Protein AF-A0A1I7XUH9-F1 (afdb_monomer)

pLDDT: mean 84.62, std 8.93, range [56.56, 96.31]

Radius of gyration: 14.44 Å; Cα contacts (8 Å, |Δi|>4): 58; chains: 1; bounding box: 27×31×42 Å

Nearest PDB structures (foldseek):
  4mdb-assembly1_A  TM=6.003E-01  e=2.841E-02  Drosophila mauritiana
  2f7t-assembly1_A-2  TM=6.149E-01  e=3.931E-02  Drosophila mauritiana
  3hot-assembly1_B  TM=6.064E-01  e=1.639E-01  Drosophila mauritiana
  5ejk-assembly1_C  TM=5.503E-01  e=1.396E+00  Rous sarcoma virus - Prague C
  6qbv-assembly2_D  TM=5.306E-01  e=6.628E+00  Human T-lymphotropic virus 2

Sequence (87 aa):
MKVNRYEKAKKFLSIVRQDRVLIVVPQASKHFESQNWTFQQSWAPIHGAKTTTELWREGIPDFWGKGIWPSNSSGQNPMDFAIWSIL

Secondary structure (DSSP, 8-state):
----HHHHHHHHHHHHHHHIIIIIHHHHHHHHTTS--EE-----TTTTSHHHHHHHHTTSSEE--TTTSPTT-TTT-HIIIIITT--

Foldseek 3Di:
DDDDPVNVLVVVLVVLLCCVVPPVQVVCCVPQVPHADEAEDDCDPSCVDPSNVVSCVPDHRHYDHPVNDDPPPLVPPCCNNPVVVVD

Structure (mmCIF, N/CA/C/O backbone):
data_AF-A0A1I7XUH9-F1
#
_entry.id   AF-A0A1I7XUH9-F1
#
loop_
_atom_site.group_PDB
_atom_site.id
_atom_site.type_symbol
_atom_site.label_atom_id
_atom_site.label_alt_id
_atom_site.label_comp_id
_atom_site.label_asym_id
_atom_site.label_entity_id
_atom_site.label_seq_id
_atom_site.pdbx_PDB_ins_code
_atom_site.Cartn_x
_atom_site.Cartn_y
_atom_site.Cartn_z
_atom_site.occupancy
_atom_site.B_iso_or_equiv
_atom_site.auth_seq_id
_atom_site.auth_comp_id
_atom_site.auth_asym_id
_atom_site.auth_atom_id
_atom_site.pdbx_PDB_model_num
ATOM 1 N N . MET A 1 1 ? 6.763 15.663 -27.326 1.00 56.56 1 MET A N 1
ATOM 2 C CA . MET A 1 1 ? 7.786 15.881 -26.275 1.00 56.56 1 MET A CA 1
ATOM 3 C C . MET A 1 1 ? 7.848 14.624 -25.403 1.00 56.56 1 MET A C 1
ATOM 5 O O . MET A 1 1 ? 6.828 14.264 -24.830 1.00 56.56 1 MET A O 1
ATOM 9 N N . LYS A 1 2 ? 8.963 13.872 -25.384 1.00 60.81 2 LYS A N 1
ATOM 10 C CA . LYS A 1 2 ? 9.079 12.648 -24.561 1.00 60.81 2 LYS A CA 1
ATOM 11 C C . LYS A 1 2 ? 9.358 13.057 -23.113 1.00 60.81 2 LYS A C 1
ATOM 13 O O . LYS A 1 2 ? 10.419 13.602 -22.831 1.00 60.81 2 LYS A O 1
ATOM 18 N N . VAL A 1 3 ? 8.414 12.805 -22.210 1.00 69.38 3 VAL A N 1
ATOM 19 C CA . VAL A 1 3 ? 8.639 12.969 -20.766 1.00 69.38 3 VAL A CA 1
ATOM 20 C C . VAL A 1 3 ? 9.730 11.983 -20.346 1.00 69.38 3 VAL A C 1
ATOM 22 O O . VAL A 1 3 ? 9.640 10.794 -20.662 1.00 69.38 3 VAL A O 1
ATOM 25 N N . ASN A 1 4 ? 10.781 12.466 -19.678 1.00 86.69 4 ASN A N 1
ATOM 26 C CA . ASN A 1 4 ? 11.878 11.596 -19.261 1.00 86.69 4 ASN A CA 1
ATOM 27 C C . ASN A 1 4 ? 11.421 10.653 -18.121 1.00 86.69 4 ASN A C 1
ATOM 29 O O . ASN A 1 4 ? 10.436 10.902 -17.420 1.00 86.69 4 ASN A O 1
ATOM 33 N N . ARG A 1 5 ? 12.153 9.550 -17.926 1.00 82.44 5 ARG A N 1
ATOM 34 C CA . ARG A 1 5 ? 11.840 8.515 -16.923 1.00 82.44 5 ARG A CA 1
ATOM 35 C C .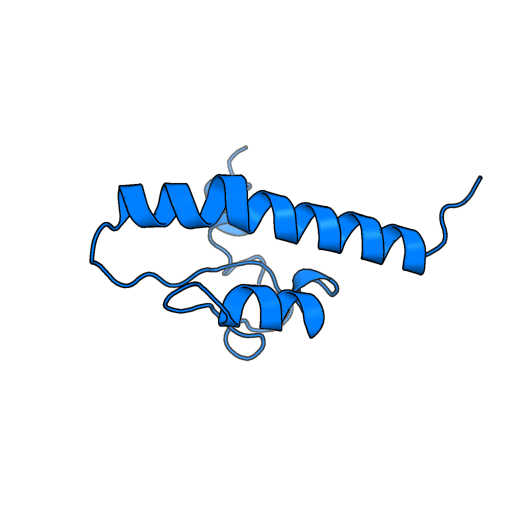 ARG A 1 5 ? 11.723 9.067 -15.493 1.00 82.44 5 ARG A C 1
ATOM 37 O O . ARG A 1 5 ? 10.896 8.584 -14.725 1.00 82.44 5 ARG A O 1
ATOM 44 N N . TYR A 1 6 ? 12.535 10.059 -15.146 1.00 84.12 6 TYR A N 1
ATOM 45 C CA . TYR A 1 6 ? 12.580 10.677 -13.824 1.00 84.12 6 TYR A CA 1
ATOM 46 C C . TYR A 1 6 ? 11.342 11.538 -13.541 1.00 84.12 6 TYR A C 1
ATOM 48 O O . TYR A 1 6 ? 10.728 11.392 -12.486 1.00 84.12 6 TYR A O 1
ATOM 56 N N . GLU A 1 7 ? 10.898 12.342 -14.506 1.00 87.81 7 GLU A N 1
ATOM 57 C CA . GLU A 1 7 ? 9.658 13.122 -14.375 1.00 87.81 7 GLU A CA 1
ATOM 58 C C . GLU A 1 7 ? 8.430 12.216 -14.246 1.00 87.81 7 GLU A C 1
ATOM 60 O O . GLU A 1 7 ? 7.532 12.466 -13.437 1.00 87.81 7 GLU A O 1
ATOM 65 N N . LYS A 1 8 ? 8.423 11.088 -14.969 1.00 85.31 8 LYS A N 1
ATOM 66 C CA . LYS A 1 8 ? 7.387 10.063 -14.804 1.00 85.31 8 LYS A CA 1
ATOM 67 C C . LYS A 1 8 ? 7.398 9.493 -13.380 1.00 85.31 8 LYS A C 1
ATOM 69 O O . LYS A 1 8 ? 6.347 9.445 -12.749 1.00 85.31 8 LYS A O 1
ATOM 74 N N . ALA A 1 9 ? 8.564 9.114 -12.853 1.00 85.50 9 ALA A N 1
ATOM 75 C CA . ALA A 1 9 ? 8.683 8.567 -11.499 1.00 85.50 9 ALA A CA 1
ATOM 76 C C . ALA A 1 9 ? 8.212 9.555 -10.416 1.00 85.50 9 ALA A C 1
ATOM 78 O O . ALA A 1 9 ? 7.469 9.163 -9.518 1.00 85.50 9 ALA A O 1
ATOM 79 N N . LYS A 1 10 ? 8.570 10.840 -10.537 1.00 86.75 10 LYS A N 1
ATOM 80 C CA . LYS A 1 10 ? 8.086 11.904 -9.641 1.00 86.75 10 LYS A CA 1
ATOM 81 C C . LYS A 1 10 ? 6.569 12.029 -9.648 1.00 86.75 10 LYS A C 1
ATOM 83 O O . LYS A 1 10 ? 5.954 12.048 -8.584 1.00 86.75 10 LYS A O 1
ATOM 88 N N . LYS A 1 11 ? 5.966 12.091 -10.839 1.00 89.31 11 LYS A N 1
ATOM 89 C CA . LYS A 1 11 ? 4.510 12.209 -10.982 1.00 89.31 11 LYS A CA 1
ATOM 90 C C . LYS A 1 11 ? 3.793 11.034 -10.321 1.00 89.31 11 LYS A C 1
ATOM 92 O O . LYS A 1 11 ? 2.851 11.242 -9.568 1.00 89.31 11 LYS A O 1
ATOM 97 N N . PHE A 1 12 ? 4.269 9.814 -10.551 1.00 86.75 12 PHE A N 1
ATOM 98 C CA . PHE A 1 12 ? 3.701 8.623 -9.921 1.00 86.75 12 PHE A CA 1
ATOM 99 C C . PHE A 1 12 ? 3.859 8.618 -8.400 1.00 86.75 12 PHE A C 1
ATOM 101 O O . PHE A 1 12 ? 2.896 8.323 -7.703 1.00 86.75 12 PHE A O 1
ATOM 108 N N . LEU A 1 13 ? 5.029 8.986 -7.868 1.00 86.62 13 LEU A N 1
ATOM 109 C CA . LEU A 1 13 ? 5.215 9.089 -6.418 1.00 86.62 13 LEU A CA 1
ATOM 110 C C . LEU A 1 13 ? 4.246 10.106 -5.797 1.00 86.62 13 LEU A C 1
ATOM 112 O O . LEU A 1 13 ? 3.710 9.858 -4.720 1.00 86.62 13 LEU A O 1
ATOM 116 N N . SER A 1 14 ? 3.990 11.226 -6.480 1.00 87.50 14 SER A N 1
ATOM 117 C CA . SER A 1 14 ? 2.989 12.207 -6.049 1.00 87.50 14 SER A CA 1
ATOM 118 C C . SER A 1 14 ? 1.578 11.620 -6.017 1.00 87.50 14 SER A C 1
ATOM 120 O O . SER A 1 14 ? 0.849 11.882 -5.066 1.00 87.50 14 SER A O 1
ATOM 122 N N . ILE A 1 15 ? 1.209 10.817 -7.019 1.00 88.75 15 ILE A N 1
ATOM 123 C CA . ILE A 1 15 ? -0.093 10.135 -7.067 1.00 88.75 15 ILE A CA 1
ATOM 124 C C . ILE A 1 15 ? -0.215 9.158 -5.895 1.00 88.75 15 ILE A C 1
ATOM 126 O O . ILE A 1 15 ? -1.154 9.260 -5.120 1.00 88.75 15 ILE A O 1
ATOM 130 N N . VAL A 1 16 ? 0.786 8.298 -5.676 1.00 87.50 16 VAL A N 1
ATOM 131 C CA . VAL A 1 16 ? 0.773 7.336 -4.558 1.00 87.50 16 VAL A CA 1
ATOM 132 C C . VAL A 1 16 ? 0.657 8.042 -3.203 1.00 87.50 16 VAL A C 1
ATOM 134 O O . VAL A 1 16 ? -0.067 7.584 -2.322 1.00 87.50 16 VAL A O 1
ATOM 137 N N . ARG A 1 17 ? 1.337 9.182 -3.027 1.00 88.06 17 ARG A N 1
ATOM 138 C CA . ARG A 1 17 ? 1.203 10.009 -1.817 1.00 88.06 17 ARG A CA 1
ATOM 139 C C . ARG A 1 17 ? -0.218 10.539 -1.637 1.00 88.06 17 ARG A C 1
ATOM 141 O O . ARG A 1 17 ? -0.734 10.484 -0.524 1.00 88.06 17 ARG A O 1
ATOM 148 N N . GLN A 1 18 ? -0.828 11.053 -2.704 1.00 89.75 18 GLN A N 1
ATOM 149 C CA . GLN A 1 18 ? -2.194 11.577 -2.666 1.00 89.75 18 GLN A CA 1
ATOM 150 C C . GLN A 1 18 ? -3.208 10.467 -2.381 1.00 89.75 18 GLN A C 1
ATOM 152 O O . GLN A 1 18 ? -3.989 10.605 -1.443 1.00 89.75 18 GLN A O 1
ATOM 157 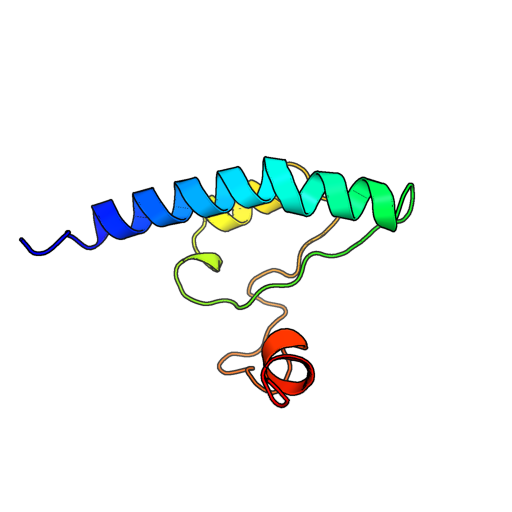N N . ASP A 1 19 ? -3.140 9.346 -3.097 1.00 89.25 19 ASP A N 1
ATOM 158 C CA . ASP A 1 19 ? -4.057 8.213 -2.929 1.00 89.25 19 ASP A CA 1
ATOM 159 C C . ASP A 1 19 ? -3.982 7.628 -1.517 1.00 89.25 19 ASP A C 1
ATOM 161 O O . ASP A 1 19 ? -5.009 7.338 -0.901 1.00 89.25 19 ASP A O 1
ATOM 165 N N . ARG A 1 20 ? -2.772 7.514 -0.953 1.00 89.38 20 ARG A N 1
ATOM 166 C CA . ARG A 1 20 ? -2.582 7.075 0.435 1.00 89.38 20 ARG A CA 1
ATOM 167 C C . ARG A 1 20 ? -3.366 7.945 1.414 1.00 89.38 20 ARG A C 1
ATOM 169 O O . ARG A 1 20 ? -4.076 7.414 2.264 1.00 89.38 20 ARG A O 1
ATOM 176 N N . VAL A 1 21 ? -3.196 9.264 1.321 1.00 88.50 21 VAL A N 1
ATOM 177 C CA . VAL A 1 21 ? -3.745 10.226 2.291 1.00 88.50 21 VAL A CA 1
ATOM 178 C C . VAL A 1 21 ? -5.242 10.436 2.095 1.00 88.50 21 VAL A C 1
ATOM 180 O O . VAL A 1 21 ? -5.968 10.555 3.076 1.00 88.50 21 VAL A O 1
ATOM 183 N N . LEU A 1 22 ? -5.703 10.492 0.848 1.00 91.69 22 LEU A N 1
ATOM 184 C CA . LEU A 1 22 ? -7.082 10.856 0.526 1.00 91.69 22 LEU A CA 1
ATOM 185 C C . LEU A 1 22 ? -8.021 9.651 0.456 1.00 91.69 22 LEU A C 1
ATOM 187 O O . LEU A 1 22 ? -9.217 9.812 0.683 1.00 91.69 22 LEU A O 1
ATOM 191 N N . ILE A 1 23 ? -7.500 8.464 0.134 1.00 94.00 23 ILE A N 1
ATOM 192 C CA . ILE A 1 23 ? -8.323 7.289 -0.166 1.00 94.00 23 ILE A CA 1
ATOM 193 C C . ILE A 1 23 ? -7.999 6.153 0.798 1.00 94.00 23 ILE A C 1
ATOM 195 O O . ILE A 1 23 ? -8.846 5.788 1.610 1.00 94.00 23 ILE A O 1
ATOM 199 N N . VAL A 1 24 ? -6.780 5.609 0.739 1.00 92.62 24 VAL A N 1
ATOM 200 C CA . VAL A 1 24 ? -6.466 4.323 1.384 1.00 92.62 24 VAL A CA 1
ATOM 201 C C . VAL A 1 24 ? -6.580 4.409 2.902 1.00 92.62 24 VAL A C 1
ATOM 203 O O . VAL A 1 24 ? -7.319 3.628 3.492 1.00 92.62 24 VAL A O 1
ATOM 206 N N . VAL A 1 25 ? -5.886 5.355 3.542 1.00 92.50 25 VAL A N 1
ATOM 207 C CA . VAL A 1 25 ? -5.889 5.460 5.010 1.00 92.50 25 VAL A CA 1
ATOM 208 C C . VAL A 1 25 ? -7.285 5.801 5.546 1.00 92.50 25 VAL A C 1
ATOM 210 O O . VAL A 1 25 ? -7.762 5.058 6.401 1.00 92.50 25 VAL A O 1
ATOM 213 N N . PRO A 1 26 ? -7.999 6.830 5.040 1.00 94.12 26 PRO A N 1
ATOM 214 C CA . PRO A 1 26 ? -9.341 7.139 5.534 1.00 94.12 26 PRO A CA 1
ATOM 215 C C . PRO A 1 26 ? -10.339 5.991 5.353 1.00 94.12 26 PRO A C 1
ATOM 217 O O . PRO A 1 26 ? -11.120 5.708 6.263 1.00 94.12 26 PRO A O 1
ATOM 220 N N . GLN A 1 27 ? -10.320 5.311 4.201 1.00 95.38 27 GLN A N 1
ATOM 221 C CA . GLN A 1 27 ? -11.228 4.190 3.960 1.00 95.38 27 GLN A CA 1
ATOM 222 C C . GLN A 1 27 ? -10.894 2.989 4.838 1.00 95.38 27 GLN A C 1
ATOM 224 O O . GLN A 1 27 ? -11.806 2.404 5.417 1.00 95.38 27 GLN A O 1
ATOM 229 N N . ALA A 1 28 ? -9.613 2.652 4.985 1.00 94.06 28 ALA A N 1
ATOM 230 C CA . ALA A 1 28 ? -9.193 1.551 5.838 1.00 94.06 28 ALA A CA 1
ATOM 231 C C . ALA A 1 28 ? -9.525 1.826 7.310 1.00 94.06 28 ALA A C 1
ATOM 233 O O . ALA A 1 28 ? -10.106 0.967 7.964 1.00 94.06 28 ALA A O 1
ATOM 234 N N . SER A 1 29 ? -9.262 3.036 7.813 1.00 92.50 29 SER A N 1
ATOM 235 C CA . SER A 1 29 ? -9.645 3.430 9.175 1.00 92.50 29 SER A CA 1
ATOM 236 C C . SER A 1 29 ? -11.154 3.366 9.397 1.00 92.50 29 SER A C 1
ATOM 238 O O . SER A 1 29 ? -11.593 2.946 10.460 1.00 92.50 29 SER A O 1
ATOM 240 N N . LYS A 1 30 ? -11.965 3.745 8.403 1.00 95.44 30 LYS A N 1
ATOM 241 C CA . LYS A 1 30 ? -13.426 3.633 8.496 1.00 95.44 30 LYS A CA 1
ATOM 242 C C . LYS A 1 30 ? -13.906 2.180 8.459 1.00 95.44 30 LYS A C 1
ATOM 244 O O . LYS A 1 30 ? -14.886 1.860 9.115 1.00 95.44 30 LYS A O 1
ATOM 249 N N . HIS A 1 31 ? -13.279 1.335 7.645 1.00 96.31 31 HIS A N 1
ATOM 250 C CA . HIS A 1 31 ? -13.745 -0.029 7.401 1.00 96.31 31 HIS A CA 1
ATOM 251 C C . HIS A 1 31 ? -13.281 -1.018 8.472 1.00 96.31 31 HIS A C 1
ATOM 253 O O . HIS A 1 31 ? -14.060 -1.857 8.910 1.00 96.31 31 HIS A O 1
ATOM 259 N N . PHE A 1 32 ? -12.018 -0.920 8.883 1.00 95.19 32 PHE A N 1
ATOM 260 C CA . PHE A 1 32 ? -11.415 -1.815 9.868 1.00 95.19 32 PHE A CA 1
ATOM 261 C C . PHE A 1 32 ? -11.481 -1.256 11.294 1.00 95.19 32 PHE A C 1
ATOM 263 O O . PHE A 1 32 ? -11.250 -2.001 12.241 1.00 95.19 32 PHE A O 1
ATOM 270 N N . GLU A 1 33 ? -11.828 0.025 11.461 1.00 92.69 33 GLU A N 1
ATOM 271 C CA . GLU A 1 33 ? -11.925 0.705 12.755 1.00 92.69 33 GLU A CA 1
ATOM 272 C C . GLU A 1 33 ? -10.636 0.546 13.582 1.00 92.69 33 GLU A C 1
ATOM 274 O O . GLU A 1 33 ? -9.595 1.103 13.233 1.00 92.69 33 GLU A O 1
ATOM 279 N N . SER A 1 34 ? -10.700 -0.214 14.676 1.00 91.44 34 SER A N 1
ATOM 280 C CA . SER A 1 34 ? -9.579 -0.510 15.571 1.00 91.44 34 SER A CA 1
ATOM 281 C C . SER A 1 34 ? -8.801 -1.773 15.192 1.00 91.44 34 SER A C 1
ATOM 283 O O . SER A 1 34 ? -7.797 -2.085 15.834 1.00 91.44 34 SER A O 1
ATOM 285 N N . GLN A 1 35 ? -9.245 -2.518 14.178 1.00 94.75 35 GLN A N 1
ATOM 286 C CA . GLN A 1 35 ? -8.595 -3.752 13.753 1.00 94.75 35 GLN A CA 1
ATOM 287 C C . GLN A 1 35 ? -7.362 -3.461 12.897 1.00 94.75 35 GLN A C 1
ATOM 289 O O . GLN A 1 35 ? -7.355 -2.578 12.035 1.00 94.75 35 GLN A O 1
ATOM 294 N N . ASN A 1 36 ? -6.317 -4.262 13.108 1.00 93.12 36 ASN A N 1
ATOM 295 C CA . ASN A 1 36 ? -5.146 -4.240 12.245 1.00 93.12 36 ASN A CA 1
ATOM 296 C C . ASN A 1 36 ? -5.502 -4.766 10.855 1.00 93.12 36 ASN A C 1
ATOM 298 O O . ASN A 1 36 ? -6.270 -5.715 10.701 1.00 93.12 36 ASN A O 1
ATOM 302 N N . TRP A 1 37 ? -4.882 -4.170 9.845 1.00 94.06 37 TRP A N 1
ATOM 303 C CA . TRP A 1 37 ? -5.044 -4.545 8.451 1.00 94.06 37 TRP A CA 1
ATOM 304 C C . TRP A 1 37 ? -3.693 -4.497 7.748 1.00 94.06 37 TRP A C 1
ATOM 306 O O . TRP A 1 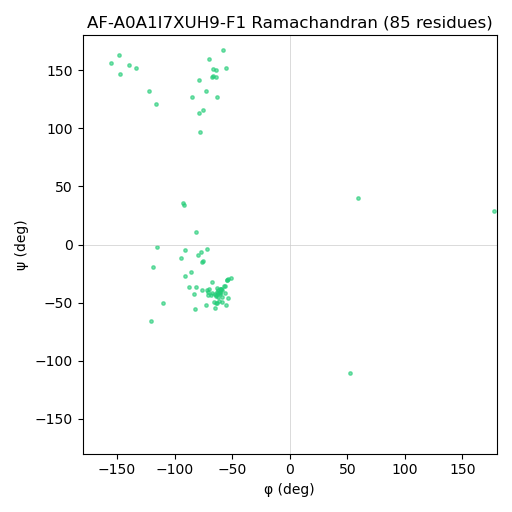37 ? -2.790 -3.759 8.141 1.00 94.06 37 TRP A O 1
ATOM 316 N N . THR A 1 38 ? -3.564 -5.283 6.687 1.00 92.31 38 THR A N 1
ATOM 317 C CA . THR A 1 38 ? -2.330 -5.356 5.912 1.00 92.31 38 THR A CA 1
ATOM 318 C C . THR A 1 38 ? -2.587 -4.856 4.503 1.00 92.31 38 THR A C 1
ATOM 320 O O . THR A 1 38 ? -3.413 -5.408 3.776 1.00 92.31 38 THR A O 1
ATOM 323 N N . PHE A 1 39 ? -1.867 -3.814 4.092 1.00 91.00 39 PHE A N 1
ATOM 324 C CA . PHE A 1 39 ? -1.943 -3.311 2.725 1.00 91.00 39 PHE A CA 1
ATOM 325 C C . PHE A 1 39 ? -1.245 -4.254 1.742 1.00 91.00 39 PHE A C 1
ATOM 327 O O . PHE A 1 39 ? -0.089 -4.636 1.943 1.00 91.00 39 PHE A O 1
ATOM 334 N N . GLN A 1 40 ? -1.921 -4.575 0.640 1.00 88.88 40 GLN A N 1
ATOM 335 C CA . GLN A 1 40 ? -1.392 -5.410 -0.435 1.00 88.88 40 GLN A CA 1
ATOM 336 C C . GLN A 1 40 ? -1.419 -4.643 -1.764 1.00 88.88 40 GLN A C 1
ATOM 338 O O . GLN A 1 40 ? -2.426 -4.039 -2.122 1.00 88.88 40 GLN A O 1
ATOM 343 N N . GLN A 1 41 ? -0.307 -4.673 -2.500 1.00 84.44 41 GLN A N 1
ATOM 344 C CA . GLN A 1 41 ? -0.180 -4.131 -3.858 1.00 84.44 41 GLN A CA 1
ATOM 345 C C . GLN A 1 41 ? 0.834 -4.962 -4.658 1.00 84.44 41 GLN A C 1
ATOM 347 O O . GLN A 1 41 ? 1.660 -5.665 -4.071 1.00 84.44 41 GLN A O 1
ATOM 352 N N . SER A 1 42 ? 0.819 -4.841 -5.989 1.00 80.50 42 SER A N 1
ATOM 353 C CA . SER A 1 42 ? 1.833 -5.476 -6.839 1.00 80.50 42 SER A CA 1
ATOM 354 C C . SER A 1 42 ? 3.226 -4.866 -6.617 1.00 80.50 42 SER A C 1
ATOM 356 O O . SER A 1 42 ? 3.367 -3.683 -6.304 1.00 80.50 42 SER A O 1
ATOM 358 N N . TRP A 1 43 ? 4.286 -5.653 -6.827 1.00 79.12 43 TRP A N 1
ATOM 359 C CA . TRP A 1 43 ? 5.684 -5.200 -6.707 1.00 79.12 43 TRP A CA 1
ATOM 360 C C . TRP A 1 43 ? 6.282 -4.700 -8.025 1.00 79.12 43 TRP A C 1
ATOM 362 O O . TRP A 1 43 ? 7.484 -4.842 -8.266 1.00 79.12 43 TRP A O 1
ATOM 372 N N . ALA A 1 44 ? 5.466 -4.076 -8.885 1.00 79.19 44 ALA A N 1
ATOM 373 C CA . ALA A 1 44 ? 6.000 -3.395 -10.063 1.00 79.19 44 ALA A CA 1
ATOM 374 C C . ALA A 1 44 ? 7.072 -2.365 -9.634 1.00 79.19 44 ALA A C 1
ATOM 376 O O . ALA A 1 44 ? 6.995 -1.831 -8.521 1.00 79.19 44 ALA A O 1
ATOM 377 N N . PRO A 1 45 ? 8.065 -2.039 -10.485 1.00 82.00 45 PRO A N 1
ATOM 378 C CA . PRO A 1 45 ? 9.271 -1.316 -10.064 1.00 82.00 45 PRO A CA 1
ATOM 379 C C . PRO A 1 45 ? 9.037 -0.023 -9.266 1.00 82.00 45 PRO A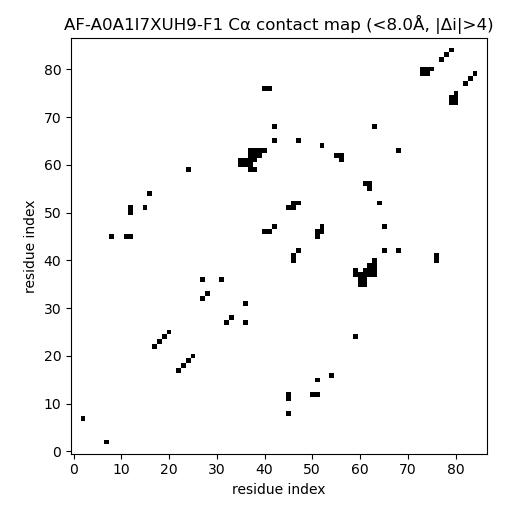 C 1
ATOM 381 O O . PRO A 1 45 ? 9.864 0.342 -8.435 1.00 82.00 45 PRO A O 1
ATOM 384 N N . ILE A 1 46 ? 7.914 0.665 -9.492 1.00 80.75 46 ILE A N 1
ATOM 385 C CA . ILE A 1 46 ? 7.571 1.907 -8.795 1.00 80.75 46 ILE A CA 1
ATOM 386 C C . ILE A 1 46 ? 6.962 1.697 -7.404 1.00 80.75 46 ILE A C 1
ATOM 388 O O . ILE A 1 46 ? 7.277 2.444 -6.478 1.00 80.75 46 ILE A O 1
ATOM 392 N N . HIS A 1 47 ? 6.144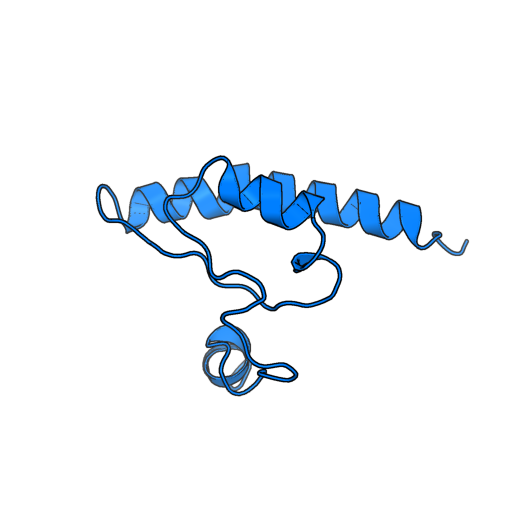 0.656 -7.238 1.00 82.06 47 HIS A N 1
ATOM 393 C CA . HIS A 1 47 ? 5.634 0.213 -5.939 1.00 82.06 47 HIS A CA 1
ATOM 394 C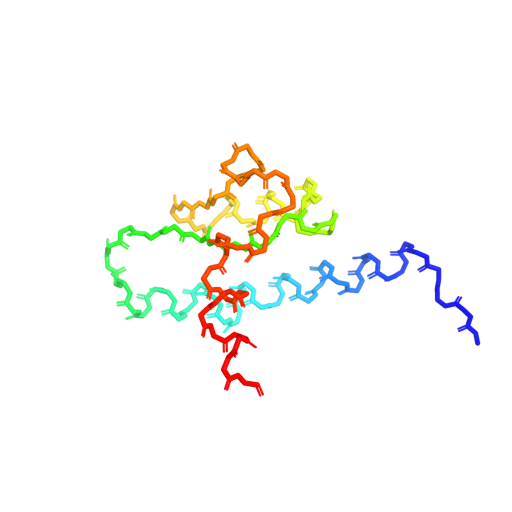 C . HIS A 1 47 ? 6.776 -0.352 -5.090 1.00 82.06 47 HIS A C 1
ATOM 396 O O . HIS A 1 47 ? 6.812 -0.152 -3.880 1.00 82.06 47 HIS A O 1
ATOM 402 N N . GLY A 1 48 ? 7.759 -0.963 -5.764 1.00 81.31 48 GLY A N 1
ATOM 403 C CA . GLY A 1 48 ? 8.982 -1.486 -5.174 1.00 81.31 48 GLY A CA 1
ATOM 404 C C . GLY A 1 48 ? 10.063 -0.473 -4.817 1.00 81.31 48 GLY A C 1
ATOM 405 O O . GLY A 1 48 ? 11.073 -0.851 -4.221 1.00 81.31 48 GLY A O 1
ATOM 406 N N . ALA A 1 49 ? 9.891 0.798 -5.181 1.00 86.25 49 ALA A N 1
ATOM 407 C CA . ALA A 1 49 ? 10.869 1.829 -4.874 1.00 86.25 49 ALA A CA 1
ATOM 408 C C . ALA A 1 49 ? 10.955 2.065 -3.358 1.00 86.25 49 ALA A C 1
ATOM 410 O O . ALA A 1 49 ? 9.944 2.040 -2.649 1.00 86.25 49 ALA A O 1
ATOM 411 N N . LYS A 1 50 ? 12.166 2.357 -2.866 1.00 87.44 50 LYS A N 1
ATOM 412 C CA . LYS A 1 50 ? 12.418 2.645 -1.445 1.00 87.44 50 LYS A CA 1
ATOM 413 C C . LYS A 1 50 ? 11.505 3.762 -0.930 1.00 87.44 50 LYS A C 1
ATOM 415 O O . LYS A 1 50 ? 10.823 3.569 0.067 1.00 87.44 50 LYS A O 1
ATOM 420 N N . THR A 1 51 ? 11.390 4.852 -1.691 1.00 87.88 51 THR A N 1
ATOM 421 C CA . THR A 1 51 ? 10.527 5.994 -1.358 1.00 87.88 51 THR A CA 1
ATOM 422 C C . THR A 1 51 ? 9.055 5.611 -1.230 1.00 87.88 51 THR A C 1
ATOM 424 O O . THR A 1 51 ? 8.369 6.124 -0.358 1.00 87.88 51 THR A O 1
ATOM 427 N N . THR A 1 52 ? 8.552 4.711 -2.078 1.00 86.81 52 THR A N 1
ATOM 428 C CA . THR A 1 52 ? 7.166 4.226 -1.999 1.00 86.81 52 THR A CA 1
ATOM 429 C C . THR A 1 52 ? 6.969 3.300 -0.802 1.00 86.81 52 THR A C 1
ATOM 431 O O . THR A 1 52 ? 5.956 3.375 -0.117 1.00 86.81 52 THR A O 1
ATOM 434 N N . THR A 1 53 ? 7.951 2.448 -0.517 1.00 87.75 53 THR A N 1
ATOM 435 C CA . THR A 1 53 ? 7.897 1.500 0.604 1.00 87.75 53 THR A CA 1
ATOM 436 C C . THR A 1 53 ? 7.932 2.223 1.954 1.00 87.75 53 THR A C 1
ATOM 438 O O . THR A 1 53 ? 7.185 1.871 2.862 1.00 87.75 53 THR A O 1
ATOM 441 N N . GLU A 1 54 ? 8.771 3.251 2.084 1.00 89.50 54 GLU A N 1
ATOM 442 C CA . GLU A 1 54 ? 8.854 4.097 3.283 1.00 89.50 54 GLU A CA 1
ATOM 443 C C . GLU A 1 54 ? 7.544 4.851 3.535 1.00 89.50 54 GLU A C 1
ATOM 445 O O . GLU A 1 54 ? 7.062 4.860 4.663 1.00 89.50 54 GLU A O 1
ATOM 450 N N . LEU A 1 55 ? 6.896 5.365 2.481 1.00 88.12 55 LEU A N 1
ATOM 451 C CA . LEU A 1 55 ? 5.581 6.004 2.609 1.00 88.12 55 LEU A CA 1
ATOM 452 C C . LEU A 1 55 ? 4.539 5.081 3.248 1.00 88.12 55 LEU A C 1
ATOM 454 O O . LEU A 1 55 ? 3.753 5.524 4.085 1.00 88.12 55 LEU A O 1
ATOM 458 N N . TRP A 1 56 ? 4.509 3.805 2.867 1.00 89.94 56 TRP A N 1
ATOM 459 C CA . TRP A 1 56 ? 3.588 2.850 3.479 1.00 89.94 56 TRP A CA 1
ATOM 460 C C . TRP A 1 56 ? 3.997 2.521 4.921 1.00 89.94 56 TRP A C 1
ATOM 462 O O . TRP A 1 56 ? 3.148 2.549 5.803 1.00 89.94 56 TRP A O 1
ATOM 472 N N . ARG A 1 57 ? 5.289 2.346 5.216 1.00 88.12 57 ARG A N 1
ATOM 473 C CA . ARG A 1 57 ? 5.759 2.083 6.592 1.00 88.12 57 ARG A CA 1
ATOM 474 C C . ARG A 1 57 ? 5.366 3.159 7.608 1.00 88.12 57 ARG A C 1
ATOM 476 O O . ARG A 1 57 ? 5.093 2.826 8.752 1.00 88.12 57 ARG A O 1
ATOM 483 N N . GLU A 1 58 ? 5.336 4.428 7.214 1.00 87.00 58 GLU A N 1
ATOM 484 C CA . GLU A 1 58 ? 5.172 5.558 8.142 1.00 87.00 58 GLU A CA 1
ATOM 485 C C . GLU A 1 58 ? 3.722 5.862 8.568 1.00 87.00 58 GLU A C 1
ATOM 487 O O . GLU A 1 58 ? 3.459 6.915 9.141 1.00 87.00 58 GLU A O 1
ATOM 492 N N . GLY A 1 59 ? 2.729 5.011 8.288 1.00 80.38 59 GLY A N 1
ATOM 493 C CA . GLY A 1 59 ? 1.368 5.342 8.749 1.00 80.38 59 GLY A CA 1
ATOM 494 C C . GLY A 1 59 ? 0.249 4.396 8.373 1.00 80.38 59 GLY A C 1
ATOM 495 O O . GLY A 1 59 ? -0.888 4.841 8.240 1.00 80.38 59 GLY A O 1
ATOM 496 N N . ILE A 1 60 ? 0.566 3.117 8.201 1.00 89.56 60 ILE A N 1
ATOM 497 C CA . ILE A 1 60 ? -0.426 2.044 8.187 1.00 89.56 60 ILE A CA 1
ATOM 498 C C . ILE A 1 60 ? 0.083 0.896 9.071 1.00 89.56 60 ILE A C 1
ATOM 500 O O . ILE A 1 60 ? 1.298 0.777 9.240 1.00 89.56 60 ILE A O 1
ATOM 504 N N . PRO A 1 61 ? -0.815 0.093 9.672 1.00 92.00 61 PRO A N 1
ATOM 505 C CA . PRO A 1 61 ? -0.431 -0.914 10.660 1.00 92.00 61 PRO A CA 1
ATOM 506 C C . PRO A 1 61 ? 0.489 -1.996 10.089 1.00 92.00 61 PRO A C 1
ATOM 508 O O . PRO A 1 61 ? 1.438 -2.395 10.760 1.00 92.00 61 PRO A O 1
ATOM 511 N N . ASP A 1 62 ? 0.246 -2.440 8.856 1.00 92.44 62 ASP A N 1
ATOM 512 C CA . ASP A 1 62 ? 1.102 -3.410 8.181 1.00 92.44 62 ASP A CA 1
ATOM 513 C C . ASP A 1 62 ? 0.990 -3.304 6.651 1.00 92.44 62 ASP A C 1
ATOM 515 O O . ASP A 1 62 ? -0.012 -2.833 6.107 1.00 92.44 62 ASP A O 1
ATOM 519 N N . PHE A 1 63 ? 2.016 -3.754 5.931 1.00 89.75 63 PHE A N 1
ATOM 520 C CA . PHE A 1 63 ? 1.993 -3.859 4.473 1.00 89.75 63 PHE A CA 1
ATOM 521 C C . PHE A 1 63 ? 2.840 -5.037 3.989 1.00 89.75 63 PHE A C 1
ATOM 523 O O . PHE A 1 63 ? 3.904 -5.346 4.530 1.00 89.75 63 PHE A O 1
ATOM 530 N N . TRP A 1 64 ? 2.419 -5.659 2.893 1.00 87.75 64 TRP A N 1
ATOM 531 C CA . TRP A 1 64 ? 3.152 -6.782 2.327 1.00 87.75 64 TRP A CA 1
ATOM 532 C C . TRP A 1 64 ? 4.377 -6.354 1.544 1.00 87.75 64 TRP A C 1
ATOM 534 O O . TRP A 1 64 ? 4.266 -6.054 0.360 1.00 87.75 64 TRP A O 1
ATOM 544 N N . GLY A 1 65 ? 5.537 -6.392 2.201 1.00 81.25 65 GLY A N 1
ATOM 545 C CA . GLY A 1 65 ? 6.853 -6.102 1.634 1.00 81.25 65 GLY A CA 1
ATOM 546 C C . GLY A 1 65 ? 7.268 -6.976 0.441 1.00 81.25 65 GLY A C 1
ATOM 547 O O . GLY A 1 65 ? 6.703 -8.034 0.174 1.00 81.25 65 GLY A O 1
ATOM 548 N N . LYS A 1 66 ? 8.335 -6.546 -0.249 1.00 76.31 66 LYS A N 1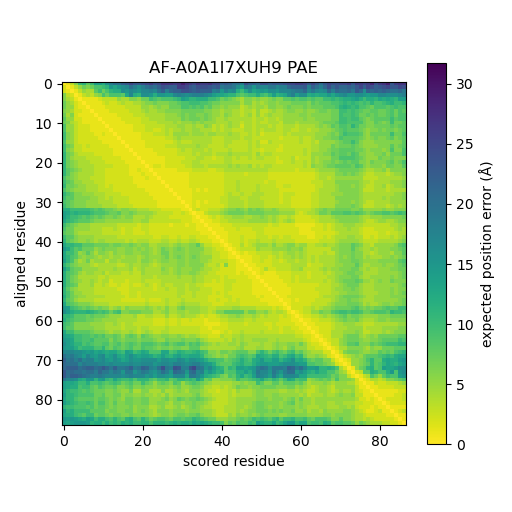
ATOM 549 C CA . LYS A 1 66 ? 8.851 -7.171 -1.483 1.00 76.31 66 LYS A CA 1
ATOM 550 C C . LYS A 1 66 ? 9.136 -8.670 -1.366 1.00 76.31 66 LYS A C 1
ATOM 552 O O . LYS A 1 66 ? 9.053 -9.372 -2.362 1.00 76.31 66 LYS A O 1
ATOM 557 N N . GLY A 1 67 ? 9.499 -9.144 -0.175 1.00 78.00 67 GLY A N 1
ATOM 558 C CA . GLY A 1 67 ? 9.823 -10.552 0.065 1.00 78.00 67 GLY A CA 1
ATOM 559 C C . GLY A 1 67 ? 8.613 -11.473 0.239 1.00 78.00 67 GLY A C 1
ATOM 560 O O . GLY A 1 67 ? 8.805 -12.679 0.293 1.00 78.00 67 GLY A O 1
ATOM 561 N N . ILE A 1 68 ? 7.396 -10.928 0.347 1.00 81.12 68 ILE A N 1
ATOM 562 C CA . ILE A 1 68 ? 6.181 -11.725 0.580 1.00 81.12 68 ILE A CA 1
ATOM 563 C C . ILE A 1 68 ? 5.583 -12.208 -0.744 1.00 81.12 68 ILE A C 1
ATOM 565 O O . ILE A 1 68 ? 5.111 -13.337 -0.835 1.00 81.12 68 ILE A O 1
ATOM 569 N N . TRP A 1 69 ? 5.656 -11.384 -1.791 1.00 74.19 69 TRP A N 1
ATOM 570 C CA . TRP A 1 69 ? 5.191 -11.770 -3.118 1.00 74.19 69 TRP A CA 1
ATOM 571 C C . TRP A 1 69 ? 6.273 -12.542 -3.883 1.00 74.19 69 TRP A C 1
ATOM 573 O O . TRP A 1 69 ? 7.372 -12.013 -4.078 1.00 74.19 69 TRP A O 1
ATOM 583 N N . PRO A 1 70 ? 5.982 -13.743 -4.412 1.00 67.94 70 PRO A N 1
ATOM 584 C CA . PRO A 1 70 ? 6.864 -14.371 -5.385 1.00 67.94 70 PRO A CA 1
ATOM 585 C C . PRO A 1 70 ? 6.921 -13.528 -6.670 1.00 67.94 70 PRO A C 1
ATOM 587 O O . PRO A 1 70 ? 5.979 -12.814 -7.018 1.00 67.94 70 PRO A O 1
ATOM 590 N N . SER A 1 71 ? 8.047 -13.571 -7.386 1.00 65.56 71 SER A N 1
ATOM 591 C CA . SER A 1 71 ? 8.175 -12.864 -8.672 1.00 65.56 71 SER A CA 1
ATOM 592 C C . SER A 1 71 ? 7.193 -13.440 -9.706 1.00 65.56 71 SER A C 1
ATOM 594 O O . SER A 1 71 ? 6.973 -14.646 -9.719 1.00 65.56 71 SER A O 1
ATOM 596 N N . ASN A 1 72 ? 6.623 -12.596 -10.580 1.00 63.94 72 ASN A N 1
ATOM 597 C CA . ASN A 1 72 ? 5.608 -12.971 -11.587 1.00 63.94 72 ASN A CA 1
ATOM 598 C C . ASN A 1 72 ? 4.307 -13.574 -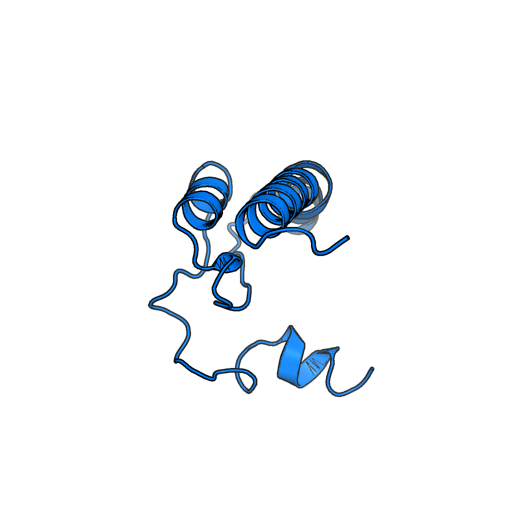11.009 1.00 63.94 72 ASN A C 1
ATOM 600 O O . ASN A 1 72 ? 3.733 -14.506 -11.563 1.00 63.94 72 ASN A O 1
ATOM 604 N N . SER A 1 73 ? 3.823 -13.023 -9.896 1.00 61.44 73 SER A N 1
ATOM 605 C CA . SER A 1 73 ? 2.694 -13.540 -9.112 1.00 61.44 73 SER A CA 1
ATOM 606 C C . SER A 1 73 ? 1.323 -12.955 -9.474 1.00 61.44 73 SER A C 1
ATOM 608 O O . SER A 1 73 ? 0.471 -12.815 -8.599 1.00 61.44 73 SER A O 1
ATOM 610 N N . SER A 1 74 ? 1.053 -12.662 -10.752 1.00 60.38 74 SER A N 1
ATOM 611 C CA . SER A 1 74 ? -0.291 -12.220 -11.176 1.00 60.38 74 SER A CA 1
ATOM 612 C C . SER A 1 74 ? -1.391 -13.206 -10.751 1.00 60.38 74 SER A C 1
ATOM 614 O O . SER A 1 74 ? -2.490 -12.800 -10.407 1.00 60.38 74 SER A O 1
ATOM 616 N N . GLY A 1 75 ? -1.083 -14.503 -10.663 1.00 61.50 75 GLY A N 1
ATOM 617 C CA . GLY A 1 75 ? -2.015 -15.513 -10.145 1.00 61.50 75 GLY A CA 1
ATOM 618 C C . GLY A 1 75 ? -2.264 -15.478 -8.630 1.00 61.50 75 GLY A C 1
ATOM 619 O O . GLY A 1 75 ? -3.052 -16.277 -8.143 1.00 61.50 75 GLY A O 1
ATOM 620 N N . GLN A 1 76 ? -1.585 -14.615 -7.871 1.00 70.62 76 GLN A N 1
ATOM 621 C CA . GLN A 1 76 ? -1.698 -14.556 -6.408 1.00 70.62 76 GLN A CA 1
ATOM 622 C C . GLN A 1 76 ? -2.213 -13.202 -5.907 1.00 70.62 76 GLN A C 1
ATOM 624 O O . GLN A 1 76 ? -2.676 -13.121 -4.774 1.00 70.62 76 GLN A O 1
ATOM 629 N N . ASN A 1 77 ? -2.137 -12.141 -6.716 1.00 79.19 77 ASN A N 1
ATOM 630 C CA . ASN A 1 77 ? -2.730 -10.849 -6.388 1.00 79.19 77 ASN A CA 1
ATOM 631 C C . ASN A 1 77 ? -4.254 -10.927 -6.571 1.00 79.19 77 ASN A C 1
ATOM 633 O O . ASN A 1 77 ? -4.698 -11.087 -7.710 1.00 79.19 77 ASN A O 1
ATOM 637 N N . PRO A 1 78 ? -5.065 -10.770 -5.506 1.00 82.06 78 PRO A N 1
ATOM 638 C CA . PRO A 1 78 ? -6.524 -10.840 -5.608 1.00 82.06 78 PRO A CA 1
ATOM 639 C C . PRO A 1 78 ? -7.110 -9.880 -6.643 1.00 82.06 78 PRO A C 1
ATOM 641 O O . PRO A 1 78 ? -8.109 -10.199 -7.286 1.00 82.06 78 PRO A O 1
ATOM 644 N N . MET A 1 79 ? -6.466 -8.729 -6.862 1.00 86.38 79 MET A N 1
ATOM 645 C CA . MET A 1 79 ? -6.886 -7.806 -7.915 1.00 86.38 79 MET A CA 1
ATOM 646 C C . MET A 1 79 ? -6.724 -8.412 -9.309 1.00 86.38 79 MET A C 1
ATOM 648 O O . MET A 1 79 ? -7.633 -8.278 -10.117 1.00 86.38 79 MET A O 1
ATOM 652 N N . ASP A 1 80 ? -5.615 -9.103 -9.577 1.00 82.75 80 ASP A N 1
ATOM 653 C CA . ASP A 1 80 ? -5.314 -9.674 -10.893 1.00 82.75 80 ASP A CA 1
ATOM 654 C C . ASP A 1 80 ? -6.199 -10.901 -11.189 1.00 82.75 80 ASP A C 1
ATOM 656 O O . ASP A 1 80 ? -6.863 -10.954 -12.226 1.00 82.75 80 ASP A O 1
ATOM 660 N N . PHE A 1 81 ? -6.251 -11.884 -10.279 1.00 82.69 81 PHE A N 1
ATOM 661 C CA . PHE A 1 81 ? -6.921 -13.164 -10.559 1.00 82.69 81 PHE A CA 1
ATOM 662 C C . PHE A 1 81 ? -8.432 -13.174 -10.285 1.00 82.69 81 PHE A C 1
ATOM 664 O O . PHE A 1 81 ? -9.130 -14.017 -10.844 1.00 82.69 81 PHE A O 1
ATOM 671 N N . ALA A 1 82 ? -8.952 -12.299 -9.414 1.00 86.00 82 ALA A N 1
ATOM 672 C CA . ALA A 1 82 ? -10.371 -12.316 -9.042 1.00 86.00 82 ALA A CA 1
ATOM 673 C C . ALA A 1 82 ? -11.140 -11.119 -9.601 1.00 86.00 82 ALA A C 1
ATOM 675 O O . ALA A 1 82 ? -12.184 -11.307 -10.216 1.00 86.00 82 ALA A O 1
ATOM 676 N N . ILE A 1 83 ? -10.637 -9.897 -9.403 1.00 88.75 83 ILE A N 1
ATOM 677 C CA . ILE A 1 83 ? -11.368 -8.680 -9.786 1.00 88.75 83 ILE A CA 1
ATOM 678 C C . ILE A 1 83 ? -11.179 -8.364 -11.269 1.00 88.75 83 ILE A C 1
ATOM 680 O O . ILE A 1 83 ? -12.150 -8.251 -12.006 1.00 88.75 83 ILE A O 1
ATOM 684 N N . TRP A 1 84 ? -9.938 -8.244 -11.734 1.00 86.75 84 TRP A N 1
ATOM 685 C CA . TRP A 1 84 ? -9.642 -7.894 -13.126 1.00 86.75 84 TRP A CA 1
ATOM 686 C C . TRP A 1 84 ? -9.849 -9.049 -14.102 1.00 86.75 84 TRP A C 1
ATOM 688 O O . TRP A 1 84 ? -9.930 -8.816 -15.297 1.00 86.75 84 TRP A O 1
ATOM 698 N N . SER A 1 85 ? -9.966 -10.286 -13.617 1.00 83.62 85 SER A N 1
ATOM 699 C CA . SER A 1 85 ? -10.278 -11.434 -14.477 1.00 83.62 85 SER A CA 1
ATOM 700 C C . SER A 1 85 ? -11.752 -11.491 -14.912 1.00 83.62 85 SER A C 1
ATOM 702 O O . SER A 1 85 ? -12.076 -12.247 -15.825 1.00 83.62 85 SER A O 1
ATOM 704 N N . ILE A 1 86 ? -12.641 -10.717 -14.273 1.00 88.56 86 ILE A N 1
ATOM 705 C CA 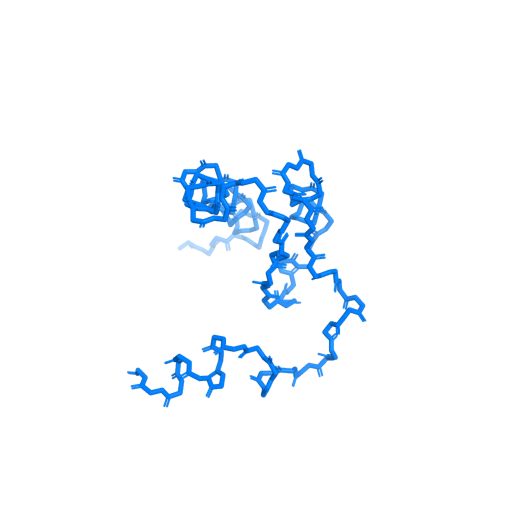. ILE A 1 86 ? -14.083 -10.669 -14.586 1.00 88.56 86 ILE A CA 1
ATOM 706 C C . ILE A 1 86 ? -14.561 -9.304 -15.111 1.00 88.56 86 ILE A C 1
ATOM 708 O O . ILE A 1 86 ? -15.750 -9.159 -15.398 1.00 88.56 86 ILE A O 1
ATOM 712 N N . LEU A 1 87 ? -13.666 -8.312 -15.192 1.00 83.81 87 LEU A N 1
ATOM 713 C CA . LEU A 1 87 ? -13.927 -6.951 -15.683 1.00 83.81 87 LEU A CA 1
ATOM 714 C C . LEU A 1 87 ? -13.333 -6.765 -17.080 1.00 83.81 87 LEU A C 1
ATOM 716 O O . LEU A 1 87 ? -14.003 -6.101 -17.901 1.00 83.81 87 LEU A O 1
#

Solvent-accessible surface area (backbone atoms only — not comparable to full-atom values): 5414 Å² total; per-residue (Å²): 134,86,80,52,73,65,61,52,50,53,53,50,53,52,48,56,53,48,45,40,68,73,44,52,50,55,50,46,47,68,73,46,57,92,55,85,55,69,50,80,72,73,72,52,76,68,56,57,28,68,74,47,47,50,61,51,66,75,75,49,86,39,61,65,51,80,87,72,58,63,86,90,42,55,86,70,40,62,59,50,58,58,52,58,67,76,107

InterPro domains:
  IPR036397 Ribonuclease H superfamily [G3DSA:3.30.420.10] (2-87)

Mean predicted aligned error: 5.85 Å

Organism: Heterorhabditis bacteriophora (NCBI:txid37862)